Protein AF-A0A7S3I6S3-F1 (afdb_monomer_lite)

InterPro domains:
  IPR044066 TRIAD supradomain [PS51873] (1-90)
  IPR051628 Linear Ubiquitination-Associated E3 Ligases [PTHR22770] (2-75)

Structure (mmCIF, N/CA/C/O backbone):
data_AF-A0A7S3I6S3-F1
#
_entry.id   AF-A0A7S3I6S3-F1
#
loop_
_atom_site.group_PDB
_atom_site.id
_atom_site.type_symbol
_atom_site.label_atom_id
_atom_site.label_alt_id
_atom_site.label_comp_id
_atom_site.label_asym_id
_atom_site.label_entity_id
_atom_site.label_seq_id
_atom_site.pdbx_PDB_ins_code
_atom_site.Cartn_x
_atom_site.Cartn_y
_atom_site.Cartn_z
_atom_site.occupancy
_atom_site.B_iso_or_equiv
_atom_site.auth_seq_id
_atom_site.auth_comp_id
_atom_site.auth_asym_id
_atom_site.auth_atom_id
_atom_site.pdbx_PDB_model_num
ATOM 1 N N . MET A 1 1 ? -8.027 -2.943 32.152 1.00 85.31 1 MET A N 1
ATOM 2 C CA . MET A 1 1 ? -9.081 -3.309 31.184 1.00 85.31 1 MET A CA 1
ATOM 3 C C . MET A 1 1 ? -10.414 -2.792 31.711 1.00 85.31 1 MET A C 1
ATOM 5 O O . MET A 1 1 ? -10.621 -2.848 32.918 1.00 85.31 1 MET A O 1
ATOM 9 N N . CYS A 1 2 ? -11.265 -2.220 30.863 1.00 95.50 2 CYS A N 1
ATOM 10 C CA . CYS A 1 2 ? -12.595 -1.736 31.224 1.00 95.50 2 CYS A CA 1
ATOM 11 C C . CYS A 1 2 ? -13.575 -2.911 31.318 1.00 95.50 2 CYS A C 1
ATOM 13 O O . CYS A 1 2 ? -13.711 -3.681 30.373 1.00 95.50 2 CYS A O 1
ATOM 15 N N . PHE A 1 3 ? -14.293 -3.036 32.434 1.00 94.19 3 PHE A N 1
ATOM 16 C CA . PHE A 1 3 ? -15.223 -4.152 32.649 1.00 94.19 3 PHE A CA 1
ATOM 17 C C . PHE A 1 3 ? -16.483 -4.104 31.772 1.00 94.19 3 PHE A C 1
ATOM 19 O O . PHE A 1 3 ? -17.155 -5.119 31.635 1.00 94.19 3 PHE A O 1
ATOM 26 N N . LYS A 1 4 ? -16.824 -2.944 31.195 1.00 94.38 4 LYS A N 1
ATOM 27 C CA . LYS A 1 4 ? -18.033 -2.782 30.371 1.00 94.38 4 LYS A CA 1
ATOM 28 C C . LYS A 1 4 ? -17.804 -3.132 28.902 1.00 94.38 4 LYS A C 1
ATOM 30 O O . LYS A 1 4 ? -18.631 -3.813 28.314 1.00 94.38 4 LYS A O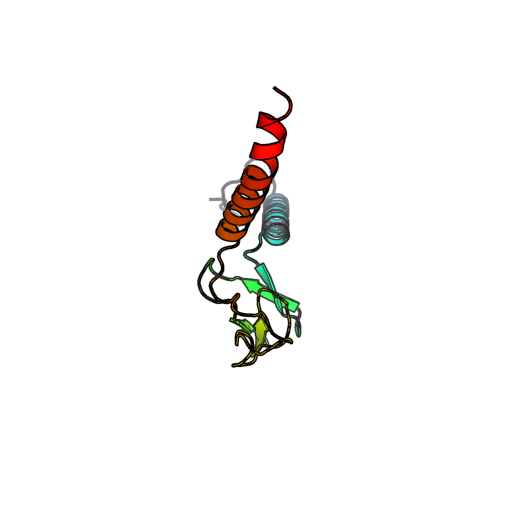 1
ATOM 35 N N . CYS A 1 5 ? -16.704 -2.659 28.319 1.00 93.44 5 CYS A N 1
ATOM 36 C CA . CYS A 1 5 ? -16.418 -2.815 26.889 1.00 93.44 5 CYS A CA 1
ATOM 37 C C . CYS A 1 5 ? -15.220 -3.727 26.588 1.00 93.44 5 CYS A C 1
ATOM 39 O O . CYS A 1 5 ? -14.945 -3.993 25.426 1.00 93.44 5 CYS A O 1
ATOM 41 N N . GLY A 1 6 ? -14.474 -4.185 27.599 1.00 92.56 6 GLY A N 1
ATOM 42 C CA . GLY A 1 6 ? -13.301 -5.047 27.409 1.00 92.56 6 GLY A CA 1
ATOM 43 C C . GLY A 1 6 ? -12.050 -4.339 26.872 1.00 92.56 6 GLY A C 1
ATOM 44 O O . GLY A 1 6 ? -10.997 -4.965 26.782 1.00 92.56 6 GLY A O 1
ATOM 45 N N . MET A 1 7 ? -12.122 -3.041 26.566 1.00 91.88 7 MET A N 1
ATOM 46 C CA . MET A 1 7 ? -10.993 -2.253 26.054 1.00 91.88 7 MET A CA 1
ATOM 47 C C . MET A 1 7 ? -10.002 -1.858 27.166 1.00 91.88 7 MET A C 1
ATOM 49 O O . MET A 1 7 ? -10.146 -2.237 28.337 1.00 91.88 7 MET A O 1
ATOM 53 N N . ALA A 1 8 ? -8.963 -1.087 26.827 1.00 94.00 8 ALA A N 1
ATOM 54 C CA . ALA A 1 8 ? -8.073 -0.482 27.819 1.00 94.00 8 ALA A CA 1
ATOM 55 C C . ALA A 1 8 ? -8.873 0.318 28.871 1.00 94.00 8 ALA A C 1
ATOM 57 O O . ALA A 1 8 ? -9.991 0.758 28.629 1.00 94.00 8 ALA A O 1
ATOM 58 N N . TRP A 1 9 ? -8.342 0.459 30.089 1.00 95.75 9 TRP A N 1
ATOM 59 C CA . TRP A 1 9 ? -9.048 1.225 31.124 1.00 95.75 9 TRP A CA 1
ATOM 60 C C . TRP A 1 9 ? -9.049 2.718 30.771 1.00 95.75 9 TRP A C 1
ATOM 62 O O . TRP A 1 9 ? -7.980 3.288 30.572 1.00 95.75 9 TRP A O 1
ATOM 72 N N . HIS A 1 10 ? -10.224 3.348 30.751 1.00 94.00 10 HIS A N 1
ATOM 73 C CA . HIS A 1 10 ? -10.400 4.748 30.360 1.00 94.00 10 HIS A CA 1
ATOM 74 C C . HIS A 1 10 ? -11.169 5.525 31.443 1.00 94.00 10 HIS A C 1
ATOM 76 O O . HIS A 1 10 ? -12.374 5.367 31.639 1.00 94.00 10 HIS A O 1
ATOM 82 N N . LYS A 1 11 ? -10.455 6.358 32.211 1.00 93.50 11 LYS A N 1
ATOM 83 C CA . LYS A 1 11 ? -11.037 7.146 33.309 1.00 93.50 11 LYS A CA 1
ATOM 84 C C . LYS A 1 11 ? -11.562 8.481 32.780 1.00 93.50 11 LYS A C 1
ATOM 86 O O . LYS A 1 11 ? -10.819 9.210 32.139 1.00 93.50 11 LYS A O 1
ATOM 91 N N . GLY A 1 12 ? -12.806 8.824 33.117 1.00 93.25 12 GLY A N 1
ATOM 92 C CA . GLY A 1 12 ? -13.402 10.120 32.765 1.00 93.25 12 GLY A CA 1
ATOM 93 C C . GLY A 1 12 ? -13.961 10.216 31.342 1.00 93.25 12 GLY A C 1
ATOM 94 O O . GLY A 1 12 ? -14.419 11.288 30.971 1.00 93.25 12 GLY A O 1
ATOM 95 N N . LYS A 1 13 ? -13.959 9.113 30.583 1.00 93.88 13 LYS A N 1
ATOM 96 C CA . LYS A 1 13 ? -14.637 8.968 29.287 1.00 93.88 13 LYS A CA 1
ATOM 97 C C . LYS A 1 13 ? -15.597 7.785 29.343 1.00 93.88 13 LYS A C 1
ATOM 99 O O . LYS A 1 13 ? -15.302 6.772 29.995 1.00 93.88 13 LYS A O 1
ATOM 104 N N . SER A 1 14 ? -16.738 7.905 28.680 1.00 96.50 14 SER A N 1
ATOM 105 C CA . SER A 1 14 ? -17.638 6.786 28.417 1.00 96.50 14 SER A CA 1
ATOM 106 C C . SER A 1 14 ? -16.968 5.756 27.496 1.00 96.50 14 SER A C 1
ATOM 108 O O . SER A 1 14 ? -15.936 6.017 26.881 1.00 96.50 14 SER A O 1
ATOM 110 N N . CYS A 1 15 ? -17.531 4.544 27.430 1.00 95.81 15 CYS A N 1
ATOM 111 C CA . CYS A 1 15 ? -17.006 3.507 26.533 1.00 95.81 15 CYS A CA 1
ATOM 112 C C . CYS A 1 15 ? -17.135 3.906 25.056 1.00 95.81 15 CYS A C 1
ATOM 114 O O . CYS A 1 15 ? -16.303 3.500 24.257 1.00 95.81 15 CYS A O 1
ATOM 116 N N . GLU A 1 16 ? -18.170 4.679 24.722 1.00 96.06 16 GLU A N 1
ATOM 117 C CA . GLU A 1 16 ? -18.454 5.148 23.365 1.00 96.06 16 GLU A CA 1
ATOM 118 C C . GLU A 1 16 ? -17.447 6.221 22.944 1.00 96.06 16 GLU A C 1
ATOM 120 O O . GLU A 1 16 ? -16.728 6.006 21.977 1.00 96.06 16 GLU A O 1
ATOM 125 N N . GLU A 1 17 ? -17.260 7.272 23.752 1.00 95.88 17 GLU A N 1
ATOM 126 C CA . GLU A 1 17 ? -16.249 8.315 23.498 1.00 95.88 17 GLU A CA 1
ATOM 127 C C . GLU A 1 17 ? -14.833 7.737 23.365 1.00 95.88 17 GLU A C 1
ATOM 129 O O . GLU A 1 17 ? -14.061 8.158 22.510 1.00 95.88 17 GLU A O 1
ATOM 134 N N . PHE A 1 18 ? -14.477 6.761 24.210 1.00 95.75 18 PHE A N 1
ATOM 135 C CA . PHE A 1 18 ? -13.176 6.098 24.120 1.00 95.75 18 PHE A CA 1
ATOM 136 C C . PHE A 1 18 ? -13.028 5.284 22.827 1.00 95.75 18 PHE A C 1
ATOM 138 O O . PHE A 1 18 ? -11.941 5.230 22.257 1.00 95.75 18 PHE A O 1
ATOM 145 N N . ASN A 1 19 ? -14.101 4.631 22.375 1.00 93.25 19 ASN A N 1
ATOM 146 C CA . ASN A 1 19 ? -14.077 3.855 21.141 1.00 93.25 19 ASN A CA 1
ATOM 147 C C . ASN A 1 19 ? -13.997 4.762 19.908 1.00 93.25 19 ASN A C 1
ATOM 149 O O . ASN A 1 19 ? -13.191 4.495 19.027 1.00 93.25 19 ASN A O 1
ATOM 153 N N . GLU A 1 20 ? -14.775 5.844 19.869 1.00 94.62 20 GL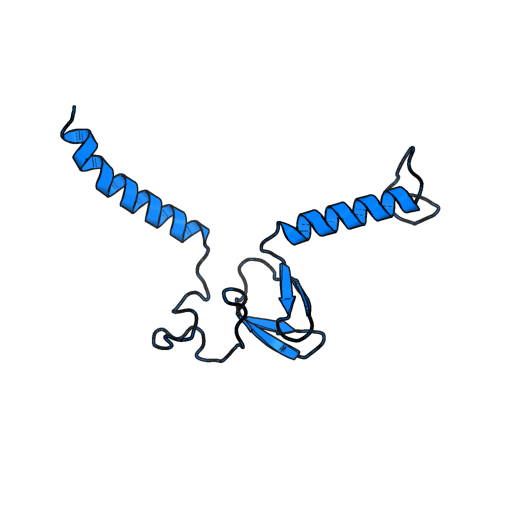U A N 1
ATOM 154 C CA . GLU A 1 20 ? -14.727 6.832 18.785 1.00 94.62 20 GLU A CA 1
ATOM 155 C C . GLU A 1 20 ? -13.337 7.465 18.655 1.00 94.62 20 GLU A C 1
ATOM 157 O O . GLU A 1 20 ? -12.801 7.558 17.553 1.00 94.62 20 GLU A O 1
ATOM 162 N N . GLU A 1 21 ? -12.714 7.837 19.777 1.00 93.50 21 GLU A N 1
ATOM 163 C CA . GLU A 1 21 ? -11.343 8.357 19.791 1.00 93.50 21 GLU A CA 1
ATOM 164 C C . GLU A 1 21 ? -10.338 7.314 19.288 1.00 93.50 21 GLU A C 1
ATOM 166 O O . GLU A 1 21 ? -9.513 7.622 18.434 1.00 93.50 21 GLU A O 1
ATOM 171 N N . ALA A 1 22 ? -10.435 6.063 19.751 1.00 90.62 22 ALA A N 1
ATOM 172 C CA . ALA A 1 22 ? -9.550 4.991 19.300 1.00 90.62 22 ALA A CA 1
ATOM 173 C C . ALA A 1 22 ? -9.720 4.678 17.802 1.00 90.62 22 ALA A C 1
ATOM 175 O O . ALA A 1 22 ? -8.740 4.406 17.103 1.00 90.62 22 ALA A O 1
ATOM 176 N N . GLU A 1 23 ? -10.954 4.717 17.295 1.00 90.56 23 GLU A N 1
ATOM 177 C CA . GLU A 1 23 ? -11.235 4.591 15.867 1.00 90.56 23 GLU A CA 1
ATOM 178 C C . GLU A 1 23 ? -10.618 5.753 15.091 1.00 90.56 23 GLU A C 1
ATOM 180 O O . GLU A 1 23 ? -9.959 5.522 14.076 1.00 90.56 23 GLU A O 1
ATOM 185 N N . GLN A 1 24 ? -10.777 6.985 15.572 1.00 91.62 24 GLN A N 1
ATOM 186 C CA . GLN A 1 24 ? -10.216 8.168 14.933 1.00 91.62 24 GLN A CA 1
ATOM 187 C C . GLN A 1 24 ? -8.683 8.143 14.910 1.00 91.62 24 GLN A C 1
ATOM 189 O O . GLN A 1 24 ? -8.095 8.354 13.849 1.00 91.62 24 GLN A O 1
ATOM 194 N N . ASP A 1 25 ? -8.041 7.779 16.020 1.00 89.56 25 ASP A N 1
ATOM 195 C CA . ASP A 1 25 ? -6.590 7.588 16.105 1.00 89.56 25 ASP A CA 1
ATOM 196 C C . ASP A 1 25 ? -6.105 6.533 15.101 1.00 89.56 25 ASP A C 1
ATOM 198 O O . ASP A 1 25 ? -5.103 6.725 14.405 1.00 89.56 25 ASP A O 1
ATOM 202 N N . PHE A 1 26 ? -6.836 5.419 14.973 1.00 86.50 26 PHE A N 1
ATOM 203 C CA . PHE A 1 26 ? -6.531 4.395 13.977 1.00 86.50 26 PHE A CA 1
ATOM 204 C C . PHE A 1 26 ? -6.703 4.920 12.547 1.00 86.50 26 PHE A C 1
ATOM 206 O O . PHE A 1 26 ? -5.851 4.662 11.694 1.00 86.50 26 PHE A O 1
ATOM 213 N N . PHE A 1 27 ? -7.774 5.667 12.266 1.00 84.81 27 PHE A N 1
ATOM 214 C CA . PHE A 1 27 ? -7.991 6.293 10.962 1.00 84.81 27 PHE A CA 1
ATOM 215 C C . PHE A 1 27 ? -6.871 7.272 10.610 1.00 84.81 27 PHE A C 1
ATOM 217 O O . PHE A 1 27 ? -6.381 7.237 9.478 1.00 84.81 27 PHE A O 1
ATOM 224 N N . ASP A 1 28 ? -6.432 8.098 11.556 1.00 87.31 28 ASP A N 1
ATOM 225 C CA . ASP A 1 28 ? -5.348 9.057 11.360 1.00 87.31 28 ASP A CA 1
ATOM 226 C C . ASP A 1 28 ? -4.003 8.356 11.158 1.00 87.31 28 ASP A C 1
ATOM 228 O O . ASP A 1 28 ? -3.271 8.689 10.221 1.00 87.31 28 ASP A O 1
ATOM 232 N N . TYR A 1 29 ? -3.694 7.327 11.949 1.00 84.44 29 TYR A N 1
ATOM 233 C CA . TYR A 1 29 ? -2.514 6.491 11.727 1.00 84.44 29 TYR A CA 1
ATOM 234 C C . TYR A 1 29 ? -2.542 5.859 10.333 1.00 84.44 29 TYR A C 1
ATOM 236 O O . TYR A 1 29 ? -1.603 6.005 9.551 1.00 84.44 29 TYR A O 1
ATOM 244 N N . ALA A 1 30 ? -3.649 5.210 9.977 1.00 80.19 30 ALA A N 1
ATOM 245 C CA . ALA A 1 30 ? -3.766 4.500 8.719 1.00 80.19 30 ALA A CA 1
ATOM 246 C C . ALA A 1 30 ? -3.729 5.466 7.519 1.00 80.19 30 ALA A C 1
ATOM 248 O O . ALA A 1 30 ? -3.213 5.115 6.459 1.00 80.19 30 ALA A O 1
ATOM 249 N N . LYS A 1 31 ? -4.267 6.682 7.655 1.00 78.25 31 LYS A N 1
ATOM 250 C CA . LYS A 1 31 ? -4.224 7.721 6.616 1.00 78.25 31 LYS A CA 1
ATOM 251 C C . LYS A 1 31 ? -2.808 8.245 6.367 1.00 78.25 31 LYS A C 1
ATOM 253 O O . LYS A 1 31 ? -2.503 8.588 5.229 1.00 78.25 31 LYS A O 1
ATOM 258 N N . ASN A 1 32 ? -1.979 8.309 7.406 1.00 78.88 32 ASN A N 1
ATOM 259 C CA . ASN A 1 32 ? -0.623 8.858 7.339 1.00 78.88 32 ASN A CA 1
ATOM 260 C C . ASN A 1 32 ? 0.472 7.789 7.179 1.00 78.88 32 ASN A C 1
ATOM 262 O O . ASN A 1 32 ? 1.638 8.136 7.005 1.00 78.88 32 ASN A O 1
ATOM 266 N N . SER A 1 33 ? 0.117 6.505 7.247 1.00 79.12 33 SER A N 1
ATOM 267 C CA . SER A 1 33 ? 1.045 5.387 7.098 1.00 79.12 33 SER A CA 1
ATOM 268 C C . SER A 1 33 ? 1.090 4.872 5.653 1.00 79.12 33 SER A C 1
ATOM 270 O O . SER A 1 33 ? 0.061 4.596 5.033 1.00 79.12 33 SER A O 1
ATOM 272 N N . ASP A 1 34 ? 2.311 4.654 5.159 1.00 78.31 34 ASP A N 1
ATOM 273 C CA . ASP A 1 34 ? 2.601 3.968 3.892 1.00 78.31 34 ASP A CA 1
ATOM 274 C C . ASP A 1 34 ? 2.426 2.435 3.981 1.00 78.31 34 ASP A C 1
ATOM 276 O O . ASP A 1 34 ? 2.740 1.721 3.026 1.00 78.31 34 ASP A O 1
ATOM 280 N N . ASP A 1 35 ? 1.936 1.917 5.113 1.00 81.25 35 ASP A N 1
ATOM 281 C CA . ASP A 1 35 ? 1.701 0.487 5.359 1.00 81.25 35 ASP A CA 1
ATOM 282 C C . ASP A 1 35 ? 0.310 0.038 4.890 1.00 81.25 35 ASP A C 1
ATOM 284 O O . ASP A 1 35 ? 0.026 -1.161 4.813 1.00 81.25 35 ASP A O 1
ATOM 288 N N . PHE A 1 36 ? -0.558 0.988 4.518 1.00 86.44 36 PHE A N 1
ATOM 289 C CA . PHE A 1 36 ? -1.922 0.719 4.071 1.00 86.44 36 PHE A CA 1
ATOM 290 C C . PHE A 1 36 ? -2.206 1.261 2.671 1.00 86.44 36 PHE A C 1
ATOM 292 O O . PHE A 1 36 ? -1.821 2.363 2.294 1.00 86.44 36 PHE A O 1
ATOM 299 N N . THR A 1 37 ? -2.986 0.505 1.904 1.00 88.38 37 THR A N 1
ATOM 300 C CA . THR A 1 37 ? -3.525 0.943 0.616 1.00 88.38 37 THR A CA 1
ATOM 301 C C . THR A 1 37 ? -4.941 0.411 0.421 1.00 88.38 37 THR A C 1
ATOM 303 O O . THR A 1 37 ? -5.352 -0.562 1.051 1.00 88.38 37 THR A O 1
ATOM 306 N N . ASN A 1 38 ? -5.721 1.035 -0.458 1.00 91.88 38 ASN A N 1
ATOM 307 C CA . ASN A 1 38 ? -7.070 0.571 -0.779 1.00 91.88 38 ASN A CA 1
ATOM 308 C C . ASN A 1 38 ? -7.062 -0.201 -2.098 1.00 91.88 38 ASN A C 1
ATOM 310 O O . ASN A 1 38 ? -6.469 0.233 -3.085 1.00 91.88 38 ASN A O 1
ATOM 314 N N . CYS A 1 39 ? -7.793 -1.316 -2.149 1.00 94.69 39 CYS A N 1
ATOM 315 C CA . CYS A 1 39 ? -7.967 -2.086 -3.372 1.00 94.69 39 CYS A CA 1
ATOM 316 C C . CYS A 1 39 ? -8.553 -1.189 -4.480 1.00 94.69 39 CYS A C 1
ATOM 318 O O . CYS A 1 39 ? -9.647 -0.643 -4.305 1.00 94.69 39 CYS A O 1
ATOM 320 N N . PRO A 1 40 ? -7.913 -1.079 -5.657 1.00 95.75 40 PRO A N 1
ATOM 321 C CA . PRO A 1 40 ? -8.407 -0.227 -6.737 1.00 95.75 40 PRO A CA 1
ATOM 322 C C . PRO A 1 40 ? -9.815 -0.607 -7.209 1.00 95.75 40 PRO A C 1
ATOM 324 O O . PRO A 1 40 ? -10.594 0.280 -7.566 1.00 95.75 40 PRO A O 1
ATOM 327 N N . LYS A 1 41 ? -10.147 -1.907 -7.148 1.00 96.62 41 LYS A N 1
ATOM 328 C CA . LYS A 1 41 ? -11.414 -2.483 -7.614 1.00 96.62 41 LYS A CA 1
ATOM 329 C C . LYS A 1 41 ? -12.553 -2.339 -6.600 1.00 96.62 41 LYS A C 1
ATOM 331 O O . LYS A 1 41 ? -13.595 -1.807 -6.954 1.00 96.62 41 LYS A O 1
ATOM 336 N N . CYS A 1 42 ? -12.378 -2.812 -5.363 1.00 96.44 42 CYS A N 1
ATOM 337 C CA . CYS A 1 42 ? -13.466 -2.867 -4.371 1.00 96.44 42 CYS A CA 1
ATOM 338 C C . CYS A 1 42 ? -13.280 -1.943 -3.159 1.00 96.44 42 CYS A C 1
ATOM 340 O O . CYS A 1 42 ? -14.097 -1.979 -2.246 1.00 96.44 42 CYS A O 1
ATOM 342 N N . LYS A 1 43 ? -12.201 -1.151 -3.117 1.00 94.00 43 LYS A N 1
ATOM 343 C CA . LYS A 1 43 ? -11.864 -0.207 -2.034 1.00 94.00 43 LYS A CA 1
ATOM 344 C C . LYS A 1 43 ? -11.622 -0.832 -0.657 1.00 94.00 43 LYS A C 1
ATOM 346 O O . LYS A 1 43 ? -11.377 -0.105 0.296 1.00 94.00 43 LYS A O 1
ATOM 351 N N . ALA A 1 44 ? -11.615 -2.162 -0.556 1.00 92.25 44 ALA A N 1
ATOM 352 C CA . ALA A 1 44 ? -11.203 -2.858 0.655 1.00 92.25 44 ALA A CA 1
ATOM 353 C C . ALA A 1 44 ? -9.780 -2.452 1.048 1.00 92.25 44 ALA A C 1
ATOM 355 O O . ALA A 1 44 ? -8.897 -2.406 0.186 1.00 92.25 44 ALA A O 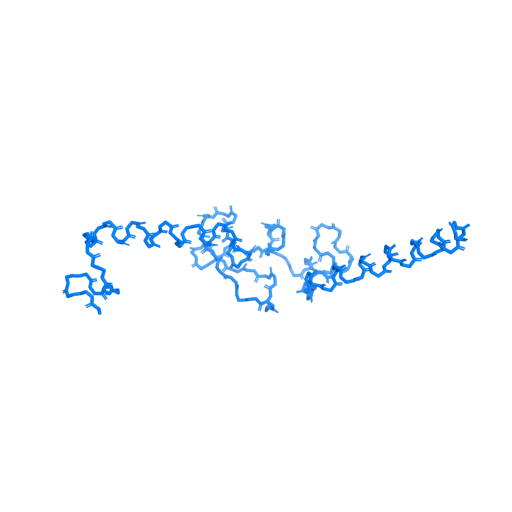1
ATOM 356 N N . ARG A 1 45 ? -9.567 -2.185 2.335 1.00 89.69 45 ARG A N 1
ATOM 357 C CA . ARG A 1 45 ? -8.253 -1.834 2.862 1.00 89.69 45 ARG A CA 1
ATOM 358 C C . ARG A 1 45 ? -7.343 -3.060 2.855 1.00 89.69 45 ARG A C 1
ATOM 360 O O . ARG A 1 45 ? -7.776 -4.155 3.210 1.00 89.69 45 ARG A O 1
ATOM 367 N N . ALA A 1 46 ? -6.117 -2.866 2.399 1.00 88.94 46 ALA A N 1
ATOM 368 C CA . ALA A 1 46 ? -5.062 -3.858 2.364 1.00 88.94 46 ALA A CA 1
ATOM 369 C C . ALA A 1 46 ? -3.854 -3.300 3.112 1.00 88.94 46 ALA A C 1
ATOM 371 O O . ALA A 1 46 ? -3.435 -2.168 2.873 1.00 88.94 46 ALA A O 1
ATOM 372 N N . GLU A 1 47 ? -3.321 -4.109 4.011 1.00 85.88 47 GLU A N 1
ATOM 373 C CA . GLU A 1 47 ? -2.089 -3.833 4.734 1.00 85.88 47 GLU A CA 1
ATOM 374 C C . GLU A 1 47 ? -0.950 -4.601 4.071 1.00 85.88 47 GLU A C 1
ATOM 376 O O . GLU A 1 47 ? -1.155 -5.698 3.533 1.00 85.88 47 GLU A O 1
ATOM 381 N N . ARG A 1 48 ? 0.247 -4.025 4.086 1.00 79.38 48 ARG A N 1
ATOM 382 C CA . ARG A 1 48 ? 1.453 -4.712 3.647 1.00 79.38 48 ARG 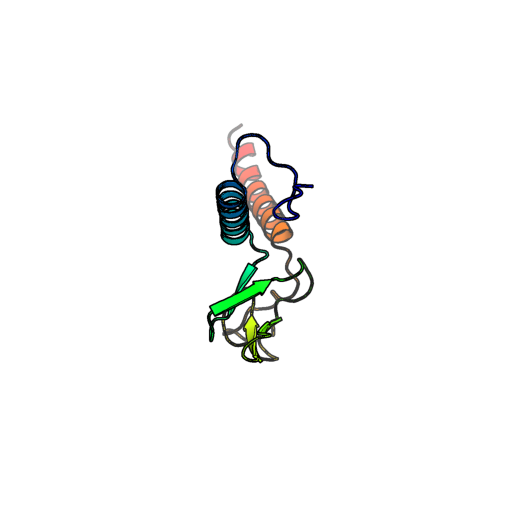A CA 1
ATOM 383 C C . ARG A 1 48 ? 2.507 -4.656 4.732 1.00 79.38 48 ARG A C 1
ATOM 385 O O . ARG A 1 48 ? 2.907 -3.586 5.168 1.00 79.38 48 ARG A O 1
ATOM 392 N N . GLU A 1 49 ? 3.066 -5.818 5.042 1.00 69.31 49 GLU A N 1
ATOM 393 C CA . GLU A 1 49 ? 4.275 -5.898 5.851 1.00 69.31 49 GLU A CA 1
ATOM 394 C C . GLU A 1 49 ? 5.457 -5.271 5.095 1.00 69.31 49 GLU A C 1
ATOM 396 O O . GLU A 1 49 ? 5.784 -5.672 3.968 1.00 69.31 49 GLU A O 1
ATOM 401 N N . GLN A 1 50 ? 6.102 -4.283 5.716 1.00 65.44 50 GLN A N 1
ATOM 402 C CA . GLN A 1 50 ? 7.213 -3.541 5.124 1.00 65.44 50 GLN A CA 1
ATOM 403 C C . GLN A 1 50 ? 8.287 -4.476 4.538 1.00 65.44 50 GLN A C 1
ATOM 405 O O . GLN A 1 50 ? 8.697 -5.463 5.148 1.00 65.44 50 GLN A O 1
ATOM 410 N N . GLY A 1 51 ? 8.742 -4.159 3.321 1.00 63.38 51 GLY A N 1
ATOM 411 C CA . GLY A 1 51 ? 9.908 -4.790 2.692 1.00 63.38 51 GLY A CA 1
ATOM 412 C C . GLY A 1 51 ? 9.701 -6.145 1.998 1.00 63.38 51 GLY A C 1
ATOM 413 O O . GLY A 1 51 ? 10.673 -6.666 1.457 1.00 63.38 51 GLY A O 1
ATOM 414 N N . ARG A 1 52 ? 8.490 -6.728 1.967 1.00 67.56 52 ARG A N 1
ATOM 415 C CA . ARG A 1 52 ? 8.309 -8.113 1.462 1.00 67.56 52 ARG A CA 1
ATOM 416 C C . ARG A 1 52 ? 8.001 -8.239 -0.029 1.00 67.56 52 ARG A C 1
ATOM 418 O O . ARG A 1 52 ? 8.671 -8.993 -0.725 1.00 67.56 52 ARG A O 1
ATOM 425 N N . CYS A 1 53 ? 6.986 -7.545 -0.541 1.00 83.38 53 CYS A N 1
ATOM 426 C CA . CYS A 1 53 ? 6.610 -7.640 -1.955 1.00 83.38 53 CYS A CA 1
ATOM 427 C C . CYS A 1 53 ? 5.733 -6.458 -2.379 1.00 83.38 53 CYS A C 1
ATOM 429 O O . CYS A 1 53 ? 4.875 -6.012 -1.623 1.00 83.38 53 CYS A O 1
ATOM 431 N N . ASN A 1 54 ? 5.916 -5.943 -3.593 1.00 89.50 54 ASN A N 1
ATOM 432 C CA . ASN A 1 54 ? 5.047 -4.902 -4.153 1.00 89.50 54 ASN A CA 1
ATOM 433 C C . ASN A 1 54 ? 3.813 -5.479 -4.876 1.00 89.50 54 ASN 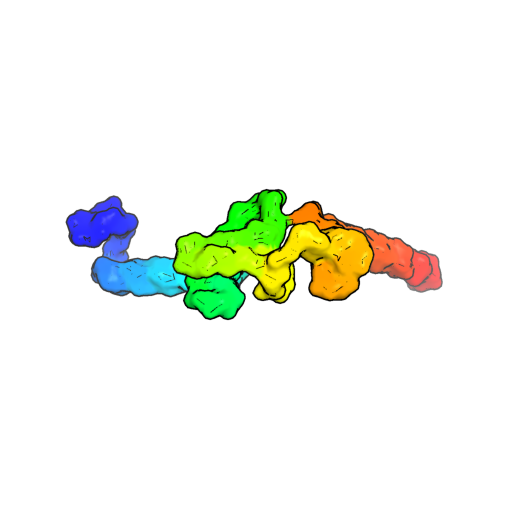A C 1
ATOM 435 O O . ASN A 1 54 ? 2.983 -4.709 -5.347 1.00 89.50 54 ASN A O 1
ATOM 439 N N . HIS A 1 55 ? 3.669 -6.802 -4.978 1.00 92.25 55 HIS A N 1
ATOM 440 C CA . HIS A 1 55 ? 2.478 -7.468 -5.517 1.00 92.25 55 HIS A CA 1
ATOM 441 C C . HIS A 1 55 ? 1.474 -7.744 -4.398 1.00 92.25 55 HIS A C 1
ATOM 443 O O . HIS A 1 55 ? 1.796 -8.420 -3.425 1.00 92.25 55 HIS A O 1
ATOM 449 N N . ILE A 1 56 ? 0.255 -7.226 -4.540 1.00 92.31 56 ILE A N 1
ATOM 450 C CA . ILE A 1 56 ? -0.821 -7.377 -3.556 1.00 92.31 56 ILE A CA 1
ATOM 451 C C . ILE A 1 56 ? -1.979 -8.128 -4.195 1.00 92.31 56 ILE A C 1
ATOM 453 O O . ILE A 1 56 ? -2.357 -7.828 -5.329 1.00 92.31 56 ILE A O 1
ATOM 457 N N . THR A 1 57 ? -2.593 -9.039 -3.440 1.00 94.25 57 THR A N 1
ATOM 458 C CA . THR A 1 57 ? -3.839 -9.717 -3.813 1.00 94.25 57 THR A CA 1
ATOM 459 C C . THR A 1 57 ? -4.950 -9.349 -2.833 1.00 94.25 57 THR A C 1
ATOM 461 O O . THR A 1 57 ? -4.788 -9.473 -1.623 1.00 94.25 57 THR A O 1
ATOM 464 N N . CYS A 1 58 ? -6.093 -8.882 -3.341 1.00 94.62 58 CYS A N 1
ATOM 465 C CA . CYS A 1 58 ? -7.209 -8.454 -2.497 1.00 94.62 58 CYS A CA 1
ATOM 466 C C . CYS A 1 58 ? -7.902 -9.675 -1.901 1.00 94.62 58 CYS A C 1
ATOM 468 O O . CYS A 1 58 ? -8.496 -10.451 -2.643 1.00 94.62 58 CYS A O 1
ATOM 470 N N . THR A 1 59 ? -7.959 -9.770 -0.577 1.00 94.44 59 THR A N 1
ATOM 471 C CA . THR A 1 59 ? -8.671 -10.851 0.123 1.00 94.44 59 THR A CA 1
ATOM 472 C C . THR A 1 59 ? -10.186 -10.840 -0.108 1.00 94.44 59 THR A C 1
ATOM 474 O O . THR A 1 59 ? -10.829 -11.875 0.016 1.00 94.44 59 THR A O 1
ATOM 477 N N . ARG A 1 60 ? -10.775 -9.689 -0.475 1.00 96.50 60 ARG A N 1
ATOM 478 C CA . ARG A 1 60 ? -12.225 -9.569 -0.724 1.00 96.50 60 ARG A CA 1
ATOM 479 C C . ARG A 1 60 ? -12.647 -9.867 -2.160 1.00 96.50 60 ARG A C 1
ATOM 481 O O . ARG A 1 60 ? -13.735 -10.384 -2.372 1.00 96.50 60 ARG A O 1
ATOM 488 N N . CYS A 1 61 ? -11.855 -9.470 -3.158 1.00 97.00 61 CYS A N 1
ATOM 489 C CA . CYS A 1 61 ? -12.265 -9.560 -4.571 1.00 97.00 61 CYS A CA 1
ATOM 490 C C . CYS A 1 61 ? -11.230 -10.204 -5.501 1.00 97.00 61 CYS A C 1
ATOM 492 O O . CYS A 1 61 ? -11.423 -10.191 -6.719 1.00 97.00 61 CYS A O 1
ATOM 494 N N . ASN A 1 62 ? -10.126 -10.711 -4.943 1.00 96.62 62 ASN A N 1
ATOM 495 C CA . ASN A 1 62 ? -9.007 -11.353 -5.641 1.00 96.62 62 ASN A CA 1
ATOM 496 C C . ASN A 1 62 ? -8.342 -10.503 -6.736 1.00 96.62 62 ASN A C 1
ATOM 498 O O . ASN A 1 62 ? -7.546 -11.005 -7.525 1.00 96.62 62 ASN A O 1
ATOM 502 N N . TYR A 1 63 ? -8.638 -9.201 -6.797 1.00 96.94 63 TYR A N 1
ATOM 503 C CA . TYR A 1 63 ? -7.933 -8.288 -7.684 1.00 96.94 63 TYR A CA 1
ATOM 504 C C . TYR A 1 63 ? -6.478 -8.162 -7.244 1.00 96.94 63 TYR A C 1
ATOM 506 O O . TYR A 1 63 ? -6.212 -7.990 -6.055 1.00 96.94 63 TYR A O 1
ATOM 514 N N . GLN A 1 64 ? -5.562 -8.225 -8.206 1.00 96.06 64 GLN A N 1
ATOM 515 C CA . GLN A 1 64 ? -4.130 -8.134 -7.961 1.00 96.06 64 GLN A CA 1
ATOM 516 C C . GLN A 1 64 ? -3.585 -6.815 -8.500 1.00 96.06 64 GLN A C 1
ATOM 518 O O . GLN A 1 64 ? -3.859 -6.453 -9.650 1.00 96.06 64 GLN A O 1
ATOM 523 N N . TRP A 1 65 ? -2.819 -6.091 -7.688 1.00 95.19 65 TRP A N 1
ATOM 524 C CA . TRP A 1 65 ? -2.253 -4.796 -8.064 1.00 95.19 65 TRP A CA 1
ATOM 525 C C . TRP A 1 65 ? -0.859 -4.576 -7.490 1.00 95.19 65 TRP A C 1
ATOM 527 O O . TRP A 1 65 ? -0.418 -5.284 -6.587 1.00 95.19 65 TRP A O 1
ATOM 537 N N . CYS A 1 66 ? -0.161 -3.598 -8.059 1.00 93.44 66 CYS A N 1
ATOM 538 C CA . CYS A 1 66 ? 1.135 -3.145 -7.579 1.00 93.44 66 CYS A CA 1
ATOM 539 C C . CYS A 1 66 ? 0.963 -2.094 -6.473 1.00 93.44 66 CYS A C 1
ATOM 541 O O . CYS A 1 66 ? 0.255 -1.106 -6.677 1.00 93.44 66 CYS A O 1
ATOM 543 N N . TRP A 1 67 ? 1.649 -2.270 -5.342 1.00 91.00 67 TRP A N 1
ATOM 544 C CA . TRP A 1 67 ? 1.681 -1.321 -4.222 1.00 91.00 67 TRP A CA 1
ATOM 545 C C . TRP A 1 67 ? 2.141 0.070 -4.659 1.00 91.00 67 TRP A C 1
ATOM 547 O O . TRP A 1 67 ? 1.544 1.066 -4.273 1.00 91.00 67 TRP A O 1
ATOM 557 N N . LEU A 1 68 ? 3.169 0.131 -5.510 1.00 88.69 68 LEU A N 1
ATOM 558 C CA . LEU A 1 68 ? 3.817 1.385 -5.898 1.00 88.69 68 LEU A CA 1
ATOM 559 C C . LEU A 1 68 ? 2.929 2.273 -6.774 1.00 88.69 68 LEU A C 1
ATOM 561 O O . LEU A 1 68 ? 2.949 3.489 -6.635 1.00 88.69 68 LEU A O 1
ATOM 565 N N . CYS A 1 69 ? 2.192 1.677 -7.716 1.00 90.50 69 CYS A N 1
ATOM 566 C CA . CYS A 1 69 ? 1.475 2.440 -8.743 1.00 90.50 69 CYS A CA 1
ATOM 567 C C . CYS A 1 69 ? -0.041 2.218 -8.766 1.00 90.50 69 CYS A C 1
ATOM 569 O O . CYS A 1 69 ? -0.733 2.850 -9.561 1.00 90.50 69 CYS A O 1
ATOM 571 N N . GLY A 1 70 ? -0.575 1.289 -7.968 1.00 91.50 70 GLY A N 1
ATOM 572 C CA . GLY A 1 70 ? -2.008 0.981 -7.932 1.00 91.50 70 GLY A CA 1
ATOM 573 C C . GLY A 1 70 ? -2.554 0.272 -9.180 1.00 91.50 70 GLY A C 1
ATOM 574 O O . GLY A 1 70 ? -3.738 -0.068 -9.225 1.00 91.50 70 GLY A O 1
ATOM 575 N N . ARG A 1 71 ? -1.732 0.033 -10.211 1.00 93.81 71 ARG A N 1
ATOM 576 C CA . ARG A 1 71 ? -2.166 -0.617 -11.459 1.00 93.81 71 ARG A CA 1
ATOM 577 C C . ARG A 1 71 ? -2.285 -2.127 -11.298 1.00 93.81 71 ARG A C 1
ATOM 579 O O . ARG A 1 71 ? -1.662 -2.722 -10.420 1.00 93.81 71 ARG A O 1
ATOM 586 N N . ARG A 1 72 ? -3.074 -2.748 -12.183 1.00 95.25 72 ARG A N 1
ATOM 587 C CA . ARG A 1 72 ? -3.223 -4.208 -12.255 1.00 95.25 72 ARG A CA 1
ATOM 588 C C . ARG A 1 72 ? -1.852 -4.877 -12.333 1.00 95.25 72 ARG A C 1
ATOM 590 O O . ARG A 1 72 ? -1.026 -4.491 -13.159 1.00 95.25 72 ARG A O 1
ATOM 597 N N . PHE A 1 73 ? -1.649 -5.886 -11.496 1.00 94.62 73 PHE A N 1
ATOM 598 C CA . PHE A 1 73 ? -0.418 -6.658 -11.499 1.00 94.62 73 PHE A CA 1
ATOM 599 C C . PHE A 1 73 ? -0.368 -7.615 -12.696 1.00 94.62 73 PHE A C 1
ATOM 601 O O . PHE A 1 73 ? -1.392 -8.184 -13.087 1.00 94.62 73 PHE A O 1
ATOM 608 N N . LYS A 1 74 ? 0.825 -7.772 -13.265 1.00 93.50 74 LYS A N 1
ATOM 609 C CA . LYS A 1 74 ? 1.182 -8.732 -14.314 1.00 93.50 74 LYS A CA 1
ATOM 610 C C . LYS A 1 74 ? 2.573 -9.281 -13.991 1.00 93.50 74 LYS A C 1
ATOM 612 O O . LYS A 1 74 ? 3.323 -8.623 -13.277 1.00 93.50 74 LYS A O 1
ATOM 617 N N . GLU A 1 75 ? 2.918 -10.456 -14.500 1.00 91.12 75 GLU A N 1
ATOM 618 C CA . GLU A 1 75 ? 4.212 -11.090 -14.199 1.00 91.12 75 GLU A CA 1
ATOM 619 C C . GLU A 1 75 ? 5.402 -10.246 -14.678 1.00 91.12 75 GLU A C 1
ATOM 621 O O . GLU A 1 75 ? 6.372 -10.083 -13.948 1.00 91.12 75 GLU A O 1
ATOM 626 N N . ASP A 1 76 ? 5.263 -9.598 -15.836 1.00 92.69 76 ASP A N 1
ATOM 627 C CA . ASP A 1 76 ? 6.260 -8.707 -16.438 1.00 92.69 76 ASP A CA 1
ATOM 628 C C . ASP A 1 76 ? 6.317 -7.310 -15.790 1.00 92.69 76 ASP A C 1
ATOM 630 O O . ASP A 1 76 ? 7.004 -6.414 -16.279 1.00 92.69 76 ASP A O 1
ATOM 634 N N . HIS A 1 77 ? 5.558 -7.048 -14.718 1.00 93.69 77 HIS A N 1
ATOM 635 C CA . HIS A 1 77 ? 5.353 -5.687 -14.208 1.00 93.69 77 HIS A CA 1
ATOM 636 C C . HIS A 1 77 ? 6.637 -5.019 -13.695 1.00 93.69 77 HIS A C 1
ATOM 638 O O . HIS A 1 77 ? 6.744 -3.793 -13.740 1.00 93.69 77 HIS A O 1
ATOM 644 N N . PHE A 1 78 ? 7.603 -5.795 -13.200 1.00 91.31 78 PHE A N 1
ATOM 645 C CA . PHE A 1 78 ? 8.897 -5.281 -12.734 1.00 91.31 78 PHE A CA 1
ATOM 646 C C . PHE A 1 78 ? 10.034 -5.498 -13.738 1.00 91.31 78 PHE A C 1
ATOM 648 O O . PHE A 1 78 ? 11.169 -5.097 -13.456 1.00 91.31 78 PHE A O 1
ATOM 655 N N . ASP A 1 79 ? 9.745 -6.077 -14.907 1.00 90.94 79 ASP A N 1
ATOM 656 C CA . ASP A 1 79 ? 10.747 -6.319 -15.938 1.00 90.94 79 ASP A CA 1
ATOM 657 C C . ASP A 1 79 ? 11.374 -5.005 -16.396 1.00 90.94 79 ASP A C 1
ATOM 659 O O . ASP A 1 79 ? 10.699 -3.995 -16.609 1.00 90.94 79 ASP A O 1
ATOM 663 N N . LYS A 1 80 ? 12.694 -5.026 -16.606 1.00 86.88 80 LYS A N 1
ATOM 664 C CA . LYS A 1 80 ? 13.465 -3.841 -17.020 1.00 86.88 80 LYS A CA 1
ATOM 665 C C . LYS A 1 80 ? 12.972 -3.232 -18.336 1.00 86.88 80 LYS A C 1
ATOM 667 O O . LYS A 1 80 ? 13.165 -2.043 -18.560 1.00 86.88 80 LYS A O 1
ATOM 672 N N . TRP A 1 81 ? 12.346 -4.043 -19.187 1.00 88.00 81 TRP A N 1
ATOM 673 C CA . TRP A 1 81 ? 11.856 -3.650 -20.508 1.00 88.00 81 TRP A CA 1
ATOM 674 C C . TRP A 1 81 ? 10.369 -3.275 -20.519 1.00 88.00 81 TRP A C 1
ATOM 676 O O . TRP A 1 81 ? 9.874 -2.776 -21.529 1.00 88.00 81 TRP A O 1
ATOM 686 N N . ASN A 1 82 ? 9.648 -3.468 -19.408 1.00 89.94 82 ASN A N 1
ATOM 687 C CA . ASN A 1 82 ? 8.244 -3.091 -19.312 1.00 89.94 82 ASN A CA 1
ATOM 688 C C . ASN A 1 82 ? 8.101 -1.612 -18.936 1.00 89.94 82 ASN A C 1
ATOM 690 O O . ASN A 1 82 ? 7.965 -1.245 -17.768 1.00 89.94 82 ASN A O 1
ATOM 694 N N . VAL A 1 83 ? 8.077 -0.751 -19.953 1.00 88.69 83 VAL A N 1
ATOM 695 C CA . VAL A 1 83 ? 7.911 0.704 -19.789 1.00 88.69 83 VAL A CA 1
ATOM 696 C C . VAL A 1 83 ? 6.566 1.109 -19.170 1.00 88.69 83 VAL A C 1
ATOM 698 O O . VAL A 1 83 ? 6.436 2.215 -18.652 1.00 88.69 83 VAL A O 1
ATOM 701 N N . PHE A 1 84 ? 5.566 0.221 -19.180 1.00 90.50 84 PHE A N 1
ATOM 702 C CA . PHE A 1 84 ? 4.261 0.448 -18.548 1.00 90.50 84 PHE A CA 1
ATOM 703 C C . PHE A 1 84 ? 4.201 -0.061 -17.092 1.00 90.50 84 PHE A C 1
ATOM 705 O O . PHE A 1 84 ? 3.222 0.185 -16.371 1.00 90.50 84 PHE A O 1
ATOM 712 N N . GLY A 1 85 ? 5.248 -0.759 -16.649 1.00 90.75 85 GLY A N 1
ATOM 713 C CA . GLY A 1 85 ? 5.412 -1.317 -15.312 1.00 90.75 85 GLY A CA 1
ATOM 714 C C . GLY A 1 85 ? 6.101 -0.374 -14.320 1.00 90.75 85 GLY A C 1
ATOM 715 O O 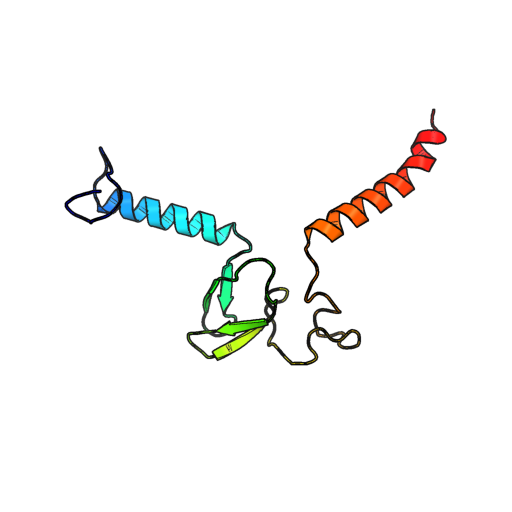. GLY A 1 85 ? 6.044 0.851 -14.439 1.00 90.75 85 GLY A O 1
ATOM 716 N N . CYS A 1 86 ? 6.741 -0.967 -13.313 1.00 90.19 86 CYS A N 1
ATOM 717 C CA . CYS A 1 86 ? 7.576 -0.300 -12.315 1.00 90.19 86 CYS A CA 1
ATOM 718 C C . CYS A 1 86 ? 9.023 -0.796 -12.464 1.00 90.19 86 CYS A C 1
ATOM 720 O O . CYS A 1 86 ? 9.440 -1.704 -11.750 1.00 90.19 86 CYS A O 1
ATOM 722 N N . LEU A 1 87 ? 9.780 -0.215 -13.399 1.00 86.44 87 LEU A N 1
ATOM 723 C CA . LEU A 1 87 ? 11.085 -0.711 -13.859 1.00 86.44 87 LEU A CA 1
ATOM 724 C C . LEU A 1 87 ? 12.049 -1.045 -12.703 1.00 86.44 87 LEU A C 1
ATOM 726 O O . LEU A 1 87 ? 12.634 -0.150 -12.095 1.00 86.44 87 LEU A O 1
ATOM 730 N N . GLY A 1 88 ? 12.226 -2.336 -12.398 1.00 75.19 88 GLY A N 1
ATOM 731 C CA . GLY A 1 88 ? 13.177 -2.816 -11.389 1.00 75.19 88 GLY A CA 1
ATOM 732 C C . GLY A 1 88 ? 12.912 -2.374 -9.941 1.00 75.19 88 GLY A C 1
ATOM 733 O O . GLY A 1 88 ? 13.764 -2.585 -9.081 1.00 75.19 88 GLY A O 1
ATOM 734 N N . MET A 1 89 ? 11.749 -1.789 -9.634 1.00 80.06 89 MET A N 1
ATOM 735 C CA . MET A 1 89 ? 11.463 -1.221 -8.305 1.00 80.06 89 MET A CA 1
ATOM 736 C C . MET A 1 89 ? 10.909 -2.239 -7.293 1.00 80.06 89 MET A C 1
ATOM 738 O O . MET A 1 89 ? 10.399 -1.856 -6.244 1.00 80.06 89 MET A O 1
ATOM 742 N N . GLN A 1 90 ? 10.998 -3.544 -7.567 1.00 76.00 90 GLN A N 1
ATOM 743 C CA . GLN A 1 90 ? 10.446 -4.584 -6.686 1.00 76.00 90 GLN A CA 1
ATOM 744 C C . GLN A 1 90 ? 11.118 -4.633 -5.302 1.00 76.00 90 GLN A C 1
ATOM 746 O O . GLN A 1 90 ? 10.451 -4.949 -4.321 1.00 76.00 90 GLN A O 1
ATOM 751 N N . HIS A 1 91 ? 12.406 -4.282 -5.226 1.00 69.38 91 HIS A N 1
ATOM 752 C CA . HIS A 1 91 ? 13.233 -4.387 -4.015 1.00 69.38 91 HIS A CA 1
ATOM 753 C C . HIS A 1 91 ? 13.858 -3.054 -3.574 1.00 69.38 91 HIS A C 1
ATOM 755 O O . HIS A 1 91 ? 14.753 -3.048 -2.726 1.00 69.38 91 HIS A O 1
ATOM 761 N N . LEU A 1 92 ? 13.445 -1.923 -4.159 1.00 62.56 92 LEU A N 1
ATOM 762 C CA . LEU A 1 92 ? 13.981 -0.630 -3.741 1.00 62.56 92 LEU A CA 1
ATOM 763 C C . LEU A 1 92 ? 13.356 -0.198 -2.413 1.00 62.56 92 LEU A C 1
ATOM 765 O O . LEU A 1 92 ? 12.177 0.135 -2.339 1.00 62.56 92 LEU A O 1
ATOM 769 N N . ASP A 1 93 ? 14.194 -0.163 -1.383 1.00 58.59 93 ASP A N 1
ATOM 770 C CA . ASP A 1 93 ? 13.954 0.596 -0.164 1.00 58.59 93 ASP A CA 1
ATOM 771 C C . ASP A 1 93 ? 14.160 2.086 -0.472 1.00 58.59 93 ASP A C 1
ATOM 773 O O . ASP A 1 93 ? 15.261 2.523 -0.837 1.00 58.59 93 ASP A O 1
ATOM 777 N N . THR A 1 94 ? 13.092 2.869 -0.339 1.00 57.25 94 THR A N 1
ATOM 778 C CA . THR A 1 94 ? 13.037 4.316 -0.592 1.00 57.25 94 THR A CA 1
ATOM 779 C C . THR A 1 94 ? 14.111 5.093 0.183 1.00 57.25 94 THR A C 1
ATOM 781 O O . THR A 1 94 ? 14.536 6.168 -0.250 1.00 57.25 94 THR A O 1
ATOM 784 N N . SER A 1 95 ? 14.617 4.532 1.287 1.00 55.09 95 SER A N 1
ATOM 785 C CA . SER A 1 95 ? 15.708 5.086 2.097 1.00 55.09 95 SER A CA 1
ATOM 786 C C . SER A 1 95 ? 17.024 5.196 1.317 1.00 55.09 95 SER A C 1
ATOM 788 O O . SER A 1 95 ? 17.757 6.174 1.467 1.00 55.09 95 SER A O 1
ATOM 790 N N . LYS A 1 96 ? 17.310 4.243 0.419 1.00 58.47 96 LYS A N 1
ATOM 791 C CA . LYS A 1 96 ? 18.550 4.231 -0.380 1.00 58.47 96 LYS A CA 1
ATOM 792 C C . LYS A 1 96 ? 18.538 5.285 -1.489 1.00 58.47 96 LYS A C 1
ATOM 794 O O . LYS A 1 96 ? 19.577 5.878 -1.772 1.00 58.47 96 LYS A O 1
ATOM 799 N N . CYS A 1 97 ? 17.369 5.585 -2.060 1.00 59.81 97 CYS A N 1
ATOM 800 C CA . CYS A 1 97 ? 17.218 6.662 -3.046 1.00 59.81 97 CYS A CA 1
ATOM 801 C C . CYS A 1 97 ? 17.567 8.036 -2.463 1.00 59.81 97 CYS A C 1
ATOM 803 O O . CYS A 1 97 ? 18.251 8.817 -3.121 1.00 59.81 97 CYS A O 1
ATOM 805 N N . LYS A 1 98 ? 17.158 8.321 -1.219 1.00 62.06 98 LYS A N 1
ATOM 806 C CA . LYS A 1 98 ? 17.467 9.599 -0.558 1.00 62.06 98 LYS A CA 1
ATOM 807 C C . LYS A 1 98 ? 18.970 9.782 -0.350 1.00 62.06 98 LYS A C 1
ATOM 809 O O . LYS A 1 98 ? 19.497 10.842 -0.667 1.00 62.06 98 LYS A O 1
ATOM 814 N N . VAL A 1 99 ? 19.668 8.741 0.109 1.00 68.50 99 VAL A N 1
ATOM 815 C CA . VAL A 1 99 ? 21.128 8.773 0.315 1.00 68.50 99 VAL A CA 1
ATOM 816 C C . VAL A 1 99 ? 21.873 9.022 -0.997 1.00 68.50 99 VAL A C 1
ATOM 818 O O . VAL A 1 99 ? 22.764 9.865 -1.037 1.00 68.50 99 VAL A O 1
ATOM 821 N N . ILE A 1 100 ? 21.480 8.343 -2.080 1.00 71.94 100 ILE A N 1
ATOM 822 C CA . ILE A 1 100 ? 22.098 8.526 -3.402 1.00 71.94 100 ILE A CA 1
ATOM 823 C C . ILE A 1 100 ? 21.852 9.948 -3.927 1.00 71.94 100 ILE A C 1
ATOM 825 O O . ILE A 1 100 ? 22.793 10.600 -4.374 1.00 71.94 100 ILE A O 1
ATOM 829 N N . CYS A 1 101 ? 20.623 10.465 -3.828 1.00 73.81 101 CYS A N 1
ATOM 830 C CA . CYS A 1 101 ? 20.322 11.842 -4.223 1.00 73.81 101 CYS A CA 1
ATOM 831 C C . CYS A 1 101 ? 21.123 12.865 -3.409 1.00 73.81 101 CYS A C 1
ATOM 833 O O . CYS A 1 101 ? 21.711 13.765 -4.001 1.00 73.81 101 CYS A O 1
ATOM 835 N N . TYR A 1 102 ? 21.198 12.722 -2.081 1.00 78.88 102 TYR A N 1
ATOM 836 C CA . TYR A 1 102 ? 22.003 13.619 -1.250 1.00 78.88 102 TYR A CA 1
ATOM 837 C C . TYR A 1 102 ? 23.490 13.543 -1.594 1.00 78.88 102 TYR A C 1
ATOM 839 O O . TYR A 1 102 ? 24.119 14.587 -1.696 1.00 78.88 102 TYR A O 1
ATOM 847 N N . ALA A 1 103 ? 24.038 12.351 -1.839 1.00 78.81 103 ALA A N 1
ATOM 848 C CA . ALA A 1 103 ? 25.435 12.188 -2.237 1.00 78.81 103 ALA A CA 1
ATOM 849 C C . ALA A 1 103 ? 25.748 12.866 -3.583 1.00 78.81 103 ALA A C 1
ATOM 851 O O . ALA A 1 103 ? 26.792 13.493 -3.729 1.00 78.81 103 ALA A O 1
ATOM 852 N N . ILE A 1 104 ? 24.839 12.785 -4.561 1.00 84.25 104 ILE A N 1
ATOM 853 C CA . ILE A 1 104 ? 24.994 13.478 -5.850 1.00 84.25 104 ILE A CA 1
ATOM 854 C C . ILE A 1 104 ? 24.907 14.997 -5.654 1.00 84.25 104 ILE A C 1
ATOM 856 O O . ILE A 1 104 ? 25.741 15.732 -6.179 1.00 84.25 104 ILE A O 1
ATOM 860 N N . LEU A 1 105 ? 23.932 15.476 -4.875 1.00 83.75 105 LEU A N 1
ATOM 861 C CA . LEU A 1 105 ? 23.753 16.905 -4.602 1.00 83.75 105 LEU A CA 1
ATOM 862 C C . LEU A 1 105 ? 24.952 17.508 -3.860 1.00 83.75 105 LEU A C 1
ATOM 864 O O . LEU A 1 105 ? 25.397 18.598 -4.212 1.00 83.75 105 LEU A O 1
ATOM 868 N N . THR A 1 106 ? 25.507 16.805 -2.870 1.00 81.75 106 THR A N 1
ATOM 869 C CA . THR A 1 106 ? 26.697 17.269 -2.146 1.00 81.75 106 THR A CA 1
ATOM 870 C C . THR A 1 106 ? 27.932 17.239 -3.036 1.00 81.75 106 THR A C 1
ATOM 872 O O . THR A 1 106 ? 28.664 18.223 -3.070 1.00 81.75 106 THR A O 1
ATOM 875 N N . PHE A 1 107 ? 28.140 16.178 -3.821 1.00 87.44 107 PHE A N 1
ATOM 876 C CA . PHE A 1 107 ? 29.279 16.085 -4.737 1.00 87.44 107 PHE A CA 1
ATOM 877 C C . PHE A 1 107 ? 29.277 17.196 -5.794 1.00 87.44 107 PHE A C 1
ATOM 879 O O . PHE A 1 107 ? 30.327 17.749 -6.105 1.00 87.44 107 PHE A O 1
ATOM 886 N N . LEU A 1 108 ? 28.102 17.571 -6.305 1.00 85.19 108 LEU A N 1
ATOM 887 C CA . LEU A 1 108 ? 27.959 18.682 -7.248 1.00 85.19 108 LEU A CA 1
ATOM 888 C C . LEU A 1 108 ? 28.113 20.059 -6.585 1.00 85.19 108 LEU A C 1
ATOM 890 O O . LEU A 1 108 ? 28.527 20.997 -7.258 1.00 85.19 108 LEU A O 1
ATOM 894 N N . ALA A 1 109 ? 27.818 20.191 -5.289 1.00 81.25 109 ALA A N 1
ATOM 895 C CA . ALA A 1 109 ? 27.959 21.443 -4.542 1.00 81.25 109 ALA A CA 1
ATOM 896 C C . ALA A 1 109 ? 29.391 21.702 -4.032 1.00 81.25 109 ALA A C 1
ATOM 898 O O . ALA A 1 109 ? 29.785 22.857 -3.885 1.00 81.25 109 ALA A O 1
ATOM 899 N N . ILE A 1 110 ? 30.192 20.655 -3.795 1.00 82.12 110 ILE A N 1
ATOM 900 C CA . ILE A 1 110 ? 31.578 20.763 -3.297 1.00 82.12 110 ILE A CA 1
ATOM 901 C C . ILE A 1 110 ? 32.481 21.637 -4.196 1.00 82.12 110 ILE A C 1
ATOM 903 O O . ILE A 1 110 ? 33.163 22.506 -3.653 1.00 82.12 110 ILE A O 1
ATOM 907 N N . PRO A 1 111 ? 32.480 21.499 -5.539 1.00 81.31 111 PRO A N 1
ATOM 908 C CA . PRO A 1 111 ? 33.256 22.370 -6.420 1.00 81.31 111 PRO A CA 1
ATOM 909 C C . PRO A 1 111 ? 32.872 23.844 -6.283 1.00 81.31 111 PRO A C 1
ATOM 911 O O . PRO A 1 111 ? 33.747 24.699 -6.291 1.00 81.31 111 PRO A O 1
ATOM 914 N N . PHE A 1 112 ? 31.584 24.151 -6.105 1.00 79.56 112 PHE A N 1
ATOM 915 C CA . PHE A 1 112 ? 31.130 25.527 -5.904 1.00 79.56 112 PHE A CA 1
ATOM 916 C C . PHE A 1 112 ? 31.628 26.088 -4.568 1.00 79.56 112 PHE A C 1
ATOM 918 O O . PHE A 1 112 ? 32.117 27.208 -4.529 1.00 79.56 112 PHE A O 1
ATOM 925 N N . ILE A 1 113 ? 31.587 25.308 -3.486 1.00 75.12 113 ILE A N 1
ATOM 926 C CA . ILE A 1 113 ? 32.053 25.757 -2.163 1.00 75.12 113 ILE A CA 1
ATOM 927 C C . ILE A 1 113 ? 33.562 26.058 -2.168 1.00 75.12 113 ILE A C 1
ATOM 929 O O . ILE A 1 113 ? 33.983 27.043 -1.573 1.00 75.12 113 ILE A O 1
ATOM 933 N N . LEU A 1 114 ? 34.366 25.259 -2.877 1.00 74.06 114 LEU A N 1
ATOM 934 C CA . LEU A 1 114 ? 35.824 25.430 -2.948 1.00 74.06 114 LEU A CA 1
ATOM 935 C C . LEU A 1 114 ? 36.286 26.563 -3.884 1.00 74.06 114 LEU A C 1
ATOM 937 O O . LEU A 1 114 ? 37.439 26.971 -3.802 1.00 74.06 114 LEU A O 1
ATOM 941 N N . ILE A 1 115 ? 35.422 27.056 -4.778 1.00 76.69 115 ILE A N 1
ATOM 942 C CA . ILE A 1 115 ? 35.733 28.158 -5.711 1.00 76.69 115 ILE A CA 1
ATOM 943 C C . ILE A 1 115 ? 35.404 29.536 -5.101 1.00 76.69 115 ILE A C 1
ATOM 945 O O . ILE A 1 115 ? 35.931 30.548 -5.557 1.00 76.69 115 ILE A O 1
ATOM 949 N N . PHE A 1 116 ? 34.553 29.587 -4.070 1.00 69.56 116 PHE A N 1
ATOM 950 C CA . PHE A 1 116 ? 34.081 30.827 -3.432 1.00 69.56 116 PHE A CA 1
ATOM 951 C C . PHE A 1 116 ? 34.597 31.035 -1.991 1.00 69.56 116 PHE A C 1
ATOM 953 O O . PHE A 1 116 ? 34.007 31.816 -1.243 1.00 69.56 116 PHE A O 1
ATOM 960 N N . GLN A 1 117 ? 35.688 30.365 -1.609 1.00 60.28 117 GLN A N 1
ATOM 961 C CA . GLN A 1 117 ? 36.426 30.576 -0.356 1.00 60.28 117 GLN A CA 1
ATOM 962 C C . GLN A 1 117 ? 37.819 31.136 -0.659 1.00 60.28 117 GLN A C 1
ATOM 964 O O . GLN A 1 117 ? 38.264 32.021 0.104 1.00 60.28 117 GLN A O 1
#

Sequence (117 aa):
MCFKCGMAWHKGKSCEEFNEEAEQDFFDYAKNSDDFTNCPKCKARAEREQGRCNHITCTRCNYQWCWLCGRRFKEDHFDKWNVFGCLGMQHLDTSKCKVICYAILTFLAIPFILIFQ

Organism: NCBI:txid182087

Secondary structure (DSSP, 8-state):
--TTTSSS--TTS-HHHHHHHHHHHHHHHHHH-TTEEE-TTT--EEE--TTS-SEEE-TTT--EEETTT-PBP-GGGG-TT-TTS-TTGGG--HHHHHHHHHHHHHHHHHHHHHH--

pLDDT: mean 85.57, std 10.69, range [55.09, 97.0]

Foldseek 3Di:
DDPPQPDPDDPPDDPVRVVVVVVVVVVVCQVPDLQWDAQPPPRHIDGDDPQDWQWDADPVPRFIAGSVPNDGDDPCQQPCPPPVHVPVCGRDDVVVVVVVVVVVVVVVCVVVVVVPD

Radius of gyration: 22.28 Å; chains: 1; bounding box: 55×42×54 Å